Protein AF-A0A257RIU0-F1 (afdb_monomer)

pLDDT: mean 92.34, std 14.77, range [37.56, 98.88]

Radius of gyration: 15.44 Å; Cα contacts (8 Å, |Δi|>4): 214; chains: 1; bounding box: 57×31×30 Å

Sequence (132 aa):
MSDESTTSIRWEKDVAPHDFEAALAYLSLRFDEDRAEKLVKRLQVAEITHRRANDVLRACNREPLGLDDPGVRRDLVTIARGKKLSPVLVVYDEDGGPDIADGYHRVSLAYRLDPFATIPLRIAASDVKREK

Secondary structure (DSSP, 8-state):
-------PPPB-SS--HHHHHHHHHHHHHHS-HHHHHHHHHHHHHSPPEEEEHHHHHHHTT-PPPPTTSHHHHHHHHHHHTTPPBPPEEEEEETTTEEEEEE-HHHHHHHHHH-TT-EEEEEEEE-------

Solvent-accessible surface area (backbone atoms only — not comparable to full-atom values): 7398 Å² total; per-residue (Å²): 143,75,85,76,77,71,85,73,81,48,65,44,98,55,66,51,74,68,51,53,55,49,20,34,64,48,34,45,75,78,41,57,63,71,60,19,51,53,41,42,59,40,36,77,71,36,66,81,43,73,47,36,26,48,58,54,29,59,66,36,76,48,82,70,61,54,76,81,36,70,63,23,36,50,51,51,55,39,45,75,70,74,40,63,44,60,40,30,37,35,39,36,32,90,90,75,42,44,36,66,43,29,46,60,43,57,42,13,44,41,28,73,77,35,53,74,35,71,40,53,28,25,62,26,64,52,85,75,83,77,80,130

Mean predicted aligned error: 4.65 Å

Nearest PDB structures (foldseek):
  7nfu-assembly2_B  TM=5.686E-01  e=6.025E-03  Geobacillus thermoleovorans CCB_US3_UF5
  7ng0-assembly1_A-2  TM=6.033E-01  e=2.990E-02  Geobacillus thermoleovorans CCB_US3_UF5
  7nfu-assembly1_A  TM=5.141E-01  e=1.478E-02  Geobacillus thermoleovorans CCB_US3_UF5
  5uje-assembly1_A  TM=7.190E-01  e=1.391E-01  Staphylococcus aureus subsp. aureus str. Newman

Foldseek 3Di:
DDPPPLLAAAADPAADPVQLVQLLVQVVVVDPNVQSVVQSVQLVPFDKDKDFLLVLCVQAVHDADDCPPPLLVVSVVCSVVVHHHYAWEWEAEPVNGIHGSGCSSVSSNQCVSPVRRMTIYGYYYGDDPPDD

Structure (mmCIF, N/CA/C/O backbone):
data_AF-A0A257RIU0-F1
#
_entry.id   AF-A0A257RIU0-F1
#
loop_
_atom_site.group_PDB
_atom_site.id
_atom_site.type_symbol
_atom_site.label_atom_id
_atom_site.label_alt_id
_atom_site.label_comp_id
_atom_site.label_asym_id
_atom_site.label_entity_id
_atom_site.label_seq_id
_atom_site.pdbx_PDB_ins_code
_atom_site.Cartn_x
_atom_site.Cartn_y
_atom_site.Cartn_z
_atom_site.occupancy
_atom_site.B_iso_or_equiv
_atom_site.auth_seq_id
_atom_site.auth_comp_id
_atom_site.auth_asym_id
_atom_site.auth_atom_id
_atom_site.pdbx_PDB_model_num
ATOM 1 N N . MET A 1 1 ? -33.867 8.302 15.297 1.00 45.72 1 MET A N 1
ATOM 2 C CA . MET A 1 1 ? -33.104 7.145 15.802 1.00 45.72 1 MET A CA 1
ATOM 3 C C . MET A 1 1 ? -32.947 6.151 14.673 1.00 45.72 1 MET A C 1
ATOM 5 O O . MET A 1 1 ? -33.879 5.422 14.373 1.00 45.72 1 MET A O 1
ATOM 9 N N . SER A 1 2 ? -31.777 6.176 14.058 1.00 39.62 2 SER A N 1
ATOM 10 C CA . SER A 1 2 ? -31.194 5.091 13.274 1.00 39.62 2 SER A CA 1
ATOM 11 C C . SER A 1 2 ? -29.725 5.479 13.202 1.00 39.62 2 SER A C 1
ATOM 13 O O . SER A 1 2 ? -29.348 6.329 12.403 1.00 39.62 2 SER A O 1
ATOM 15 N N . ASP A 1 3 ? -28.960 5.003 14.184 1.00 42.25 3 ASP A N 1
ATOM 16 C CA . ASP A 1 3 ? -27.505 5.096 14.168 1.00 42.25 3 ASP A CA 1
ATOM 17 C C . ASP A 1 3 ? -27.066 4.209 13.004 1.00 42.25 3 ASP A C 1
ATOM 19 O O . ASP A 1 3 ? -27.094 2.980 13.085 1.00 42.25 3 ASP A O 1
ATOM 23 N N . GLU A 1 4 ? -26.865 4.842 11.853 1.00 41.88 4 GLU A N 1
ATOM 24 C CA . GLU A 1 4 ? -26.345 4.216 10.653 1.00 41.88 4 GLU A CA 1
ATOM 25 C C . GLU A 1 4 ? -24.924 3.793 11.003 1.00 41.88 4 GLU A C 1
ATOM 27 O O . GLU A 1 4 ? -23.988 4.591 10.962 1.00 41.88 4 GLU A O 1
ATOM 32 N N . SER A 1 5 ? -24.790 2.552 11.474 1.00 43.75 5 SER A N 1
ATOM 33 C CA . SER A 1 5 ? -23.521 1.957 11.863 1.00 43.75 5 SER A CA 1
ATOM 34 C C . SER A 1 5 ? -22.656 1.818 10.616 1.00 43.75 5 SER A C 1
ATOM 36 O O . SER A 1 5 ? -22.582 0.758 9.989 1.00 43.75 5 SER A O 1
ATOM 38 N N . THR A 1 6 ? -22.029 2.923 10.230 1.00 50.94 6 THR A N 1
ATOM 39 C CA . THR A 1 6 ? -20.953 2.979 9.256 1.00 50.94 6 THR A CA 1
ATOM 40 C C . THR A 1 6 ? -19.921 1.962 9.715 1.00 50.94 6 THR A C 1
ATOM 42 O O . THR A 1 6 ? -19.363 2.052 10.811 1.00 50.94 6 THR A O 1
ATOM 45 N N . THR A 1 7 ? -19.741 0.906 8.919 1.00 62.66 7 THR A N 1
ATOM 46 C CA . THR A 1 7 ? -18.773 -0.148 9.225 1.00 62.66 7 THR A CA 1
ATOM 47 C C . THR A 1 7 ? -17.383 0.458 9.074 1.00 62.66 7 THR A C 1
ATOM 49 O O . THR A 1 7 ? -16.792 0.455 7.999 1.00 62.66 7 THR A O 1
ATOM 52 N N . SER A 1 8 ? -16.893 1.052 10.158 1.00 82.12 8 SER A N 1
ATOM 53 C CA . SER A 1 8 ? -15.590 1.695 10.216 1.00 82.12 8 SER A CA 1
ATOM 54 C C . SER A 1 8 ? -14.507 0.619 10.248 1.00 82.12 8 SER A C 1
ATOM 56 O O . SER A 1 8 ? -14.463 -0.219 11.156 1.00 82.12 8 SER A O 1
ATOM 58 N N . ILE A 1 9 ? -13.645 0.618 9.230 1.00 94.94 9 ILE A N 1
ATOM 59 C CA . ILE A 1 9 ? -12.501 -0.292 9.152 1.00 94.94 9 ILE A CA 1
ATOM 60 C C . ILE A 1 9 ? -11.561 0.012 10.317 1.00 94.94 9 ILE A C 1
ATOM 62 O O . ILE A 1 9 ? -11.090 1.137 10.484 1.00 94.94 9 ILE A O 1
ATOM 66 N N . ARG A 1 10 ? -11.241 -1.015 11.105 1.00 96.88 10 ARG A N 1
ATOM 67 C CA . ARG A 1 10 ? -10.179 -0.925 12.106 1.00 96.88 10 ARG A CA 1
ATOM 68 C C . ARG A 1 10 ? -8.855 -1.297 11.458 1.00 96.88 10 ARG A C 1
ATOM 70 O O . ARG A 1 10 ? -8.759 -2.328 10.798 1.00 96.88 10 ARG A O 1
ATOM 77 N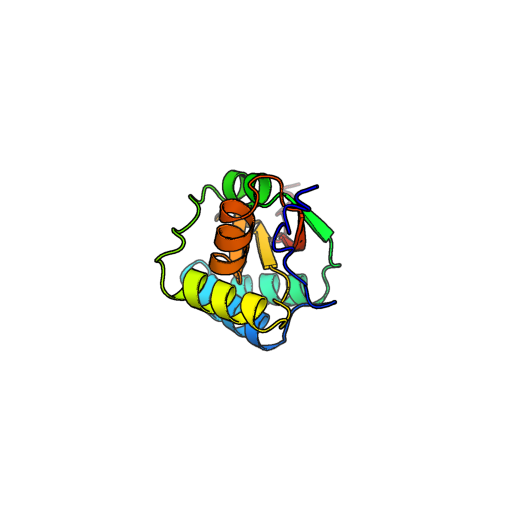 N . TRP A 1 11 ? -7.835 -0.488 11.698 1.00 98.12 11 TRP A N 1
ATOM 78 C CA . TRP A 1 11 ? -6.504 -0.701 11.146 1.00 98.12 11 TRP A CA 1
ATOM 79 C C . TRP A 1 11 ? -5.520 -1.153 12.222 1.00 98.12 11 TRP A C 1
ATOM 81 O O . TRP A 1 11 ? -5.659 -0.805 13.401 1.00 98.12 11 TRP A O 1
ATOM 91 N N . GLU A 1 12 ? -4.538 -1.955 11.825 1.00 98.38 12 GLU A N 1
ATOM 92 C CA . GLU A 1 12 ? -3.375 -2.213 12.664 1.00 98.38 12 GLU A CA 1
ATOM 93 C C . GLU A 1 12 ? -2.536 -0.947 12.828 1.00 98.38 12 GLU A C 1
ATOM 95 O O . GLU A 1 12 ? -2.591 -0.025 12.015 1.00 98.38 12 GLU A O 1
ATOM 100 N N . LYS A 1 13 ? -1.768 -0.898 13.921 1.00 97.62 13 LYS A N 1
ATOM 101 C CA . LYS A 1 13 ? -0.883 0.241 14.204 1.00 97.62 13 LYS A CA 1
ATOM 102 C C . LYS A 1 13 ? 0.246 0.359 13.185 1.00 97.62 13 LYS A C 1
ATOM 104 O O . LYS A 1 13 ? 0.766 1.452 12.999 1.00 97.62 13 LYS A O 1
ATOM 109 N N . ASP A 1 14 ? 0.628 -0.762 12.583 1.00 98.12 14 ASP A N 1
ATOM 110 C CA . ASP A 1 14 ? 1.711 -0.832 11.622 1.00 98.12 14 ASP A CA 1
ATOM 111 C C . ASP A 1 14 ? 1.485 -1.952 10.600 1.00 98.12 14 ASP A C 1
ATOM 113 O O . ASP A 1 14 ? 0.613 -2.805 10.788 1.00 98.12 14 ASP A O 1
ATOM 117 N N . VAL A 1 15 ? 2.266 -1.919 9.522 1.00 98.38 15 VAL A N 1
ATOM 118 C CA . VAL A 1 15 ? 2.226 -2.877 8.414 1.00 98.38 15 VAL A CA 1
ATOM 119 C C . VAL A 1 15 ? 2.717 -4.250 8.873 1.00 98.38 15 VAL A C 1
ATOM 121 O O . VAL A 1 15 ? 3.750 -4.373 9.532 1.00 98.38 15 VAL A O 1
ATOM 124 N N . ALA A 1 16 ? 1.981 -5.300 8.514 1.00 97.75 16 ALA A N 1
ATOM 125 C CA . ALA A 1 16 ? 2.372 -6.670 8.813 1.00 97.75 16 ALA A CA 1
ATOM 126 C C . ALA A 1 16 ? 3.630 -7.082 8.015 1.00 97.75 16 ALA A C 1
ATOM 128 O O . ALA A 1 16 ? 3.725 -6.753 6.835 1.00 97.75 16 ALA A O 1
ATOM 129 N N . PRO A 1 17 ? 4.574 -7.856 8.592 1.00 97.50 17 PRO A N 1
ATOM 130 C CA . PRO A 1 17 ? 5.809 -8.243 7.900 1.00 97.50 17 PRO A CA 1
ATOM 131 C C . PRO A 1 17 ? 5.602 -8.878 6.515 1.00 97.50 17 PRO A C 1
ATOM 133 O O . PRO A 1 17 ? 6.305 -8.529 5.571 1.00 97.50 17 PRO A O 1
ATOM 136 N N . HIS A 1 18 ? 4.589 -9.739 6.374 1.00 97.81 18 HIS A N 1
ATOM 137 C CA . HIS A 1 18 ? 4.274 -10.412 5.110 1.00 97.81 18 HIS A CA 1
ATOM 138 C C . HIS A 1 18 ? 3.765 -9.464 4.011 1.00 97.81 18 HIS A C 1
ATOM 140 O O . HIS A 1 18 ? 3.887 -9.785 2.832 1.00 97.81 18 HIS A O 1
ATOM 146 N N . ASP A 1 19 ? 3.238 -8.287 4.360 1.00 98.62 19 ASP A N 1
ATOM 147 C CA . ASP A 1 19 ? 2.819 -7.293 3.362 1.00 98.62 19 ASP A CA 1
ATOM 148 C C . ASP A 1 19 ? 4.039 -6.656 2.675 1.00 98.62 19 ASP A C 1
ATOM 150 O O . ASP A 1 19 ? 3.975 -6.305 1.499 1.00 98.62 19 ASP A O 1
ATOM 154 N N . PHE A 1 20 ? 5.185 -6.554 3.364 1.00 98.69 20 PHE A N 1
ATOM 155 C CA . PHE A 1 20 ? 6.438 -6.120 2.735 1.00 98.69 20 PHE A CA 1
ATOM 156 C C . PHE A 1 20 ? 6.997 -7.181 1.779 1.00 98.69 20 PHE A C 1
ATOM 158 O O . PHE A 1 20 ? 7.555 -6.828 0.742 1.00 98.69 20 PHE A O 1
ATOM 165 N N . GLU A 1 21 ? 6.827 -8.467 2.098 1.00 98.44 21 GLU A N 1
ATOM 166 C CA . GLU A 1 21 ? 7.189 -9.574 1.201 1.00 98.44 21 GLU A CA 1
ATOM 167 C C . GLU A 1 21 ? 6.310 -9.563 -0.059 1.00 98.44 21 GLU A C 1
ATOM 169 O O . GLU A 1 21 ? 6.822 -9.683 -1.173 1.00 98.44 21 GLU A O 1
ATOM 174 N N . ALA A 1 22 ? 5.000 -9.337 0.100 1.00 98.50 22 ALA A N 1
ATOM 175 C CA . ALA A 1 22 ? 4.070 -9.176 -1.017 1.00 98.50 22 ALA A CA 1
ATOM 176 C C . ALA A 1 22 ? 4.418 -7.955 -1.885 1.00 98.50 22 ALA A C 1
ATOM 178 O O . ALA A 1 22 ? 4.454 -8.063 -3.112 1.00 98.50 22 ALA A O 1
ATOM 179 N N . ALA A 1 23 ? 4.749 -6.821 -1.257 1.00 98.62 23 ALA A N 1
ATOM 180 C CA . ALA A 1 23 ? 5.204 -5.628 -1.962 1.00 98.62 23 ALA A CA 1
ATOM 181 C C . ALA A 1 23 ? 6.497 -5.880 -2.749 1.00 98.62 23 ALA A C 1
ATOM 183 O O . ALA A 1 23 ? 6.595 -5.455 -3.898 1.00 98.62 23 ALA A O 1
ATOM 184 N N . LEU A 1 24 ? 7.471 -6.600 -2.180 1.00 98.62 24 LEU A N 1
ATOM 185 C CA . LEU A 1 24 ? 8.703 -6.960 -2.887 1.00 98.62 24 LEU A CA 1
ATOM 186 C C . LEU A 1 24 ? 8.413 -7.824 -4.116 1.00 98.62 24 LEU A C 1
ATOM 188 O O . LEU A 1 24 ? 8.903 -7.524 -5.202 1.00 98.62 24 LEU A O 1
ATOM 192 N N . ALA A 1 25 ? 7.588 -8.860 -3.948 1.00 98.56 25 ALA A N 1
ATOM 193 C CA . ALA A 1 25 ? 7.206 -9.761 -5.030 1.00 98.56 25 ALA A CA 1
ATOM 194 C C . ALA 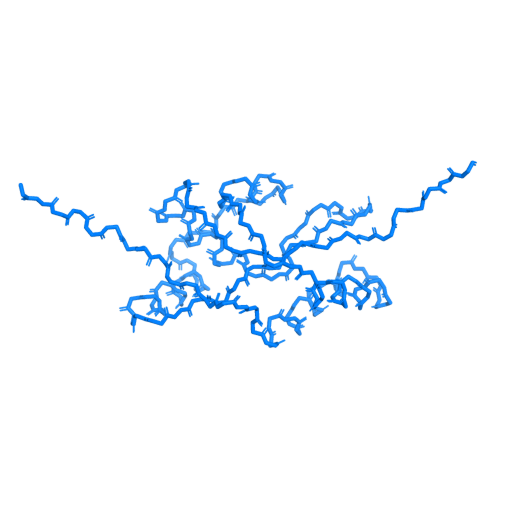A 1 25 ? 6.461 -9.037 -6.160 1.00 98.56 25 ALA A C 1
ATOM 196 O O . ALA A 1 25 ? 6.629 -9.379 -7.325 1.00 98.56 25 ALA A O 1
ATOM 197 N N . TYR A 1 26 ? 5.646 -8.032 -5.835 1.00 98.38 26 TYR A N 1
ATOM 198 C CA . TYR A 1 26 ? 4.989 -7.198 -6.836 1.00 98.38 26 TYR A CA 1
ATOM 199 C C . TYR A 1 26 ? 5.973 -6.257 -7.544 1.00 98.38 26 TYR A C 1
ATOM 201 O O . TYR A 1 26 ? 5.984 -6.169 -8.772 1.00 98.38 26 TYR A O 1
ATOM 209 N N . LEU A 1 27 ? 6.809 -5.549 -6.782 1.00 97.94 27 LEU A N 1
ATOM 210 C CA . LEU A 1 27 ? 7.735 -4.556 -7.326 1.00 97.94 27 LEU A CA 1
ATOM 211 C C . LEU A 1 27 ? 8.819 -5.189 -8.203 1.00 97.94 27 LEU A C 1
ATOM 213 O O . LEU A 1 27 ? 9.221 -4.564 -9.181 1.00 97.94 27 LEU A O 1
ATOM 217 N N . SER A 1 28 ? 9.232 -6.429 -7.931 1.00 97.44 28 SER A N 1
ATOM 218 C CA . SER A 1 28 ? 10.175 -7.169 -8.783 1.00 97.44 28 SER A CA 1
ATOM 219 C C . SER A 1 28 ? 9.596 -7.570 -10.149 1.00 97.44 28 SER A C 1
ATOM 221 O O . SER A 1 28 ? 10.349 -7.907 -11.057 1.00 97.44 28 SER A O 1
ATOM 223 N N . LEU A 1 29 ? 8.271 -7.492 -10.342 1.00 97.19 29 LEU A N 1
ATOM 224 C CA . LEU A 1 29 ? 7.646 -7.610 -11.668 1.00 97.19 29 LEU A CA 1
ATOM 225 C C . LEU A 1 29 ? 7.722 -6.304 -12.464 1.00 97.19 29 LEU A C 1
ATOM 227 O O . LEU A 1 29 ? 7.570 -6.310 -13.685 1.00 97.19 29 LEU A O 1
ATOM 231 N N . ARG A 1 30 ? 7.887 -5.174 -11.771 1.00 95.44 30 ARG A N 1
ATOM 232 C CA . ARG A 1 30 ? 7.890 -3.831 -12.362 1.00 95.44 30 ARG A CA 1
ATOM 233 C C . ARG A 1 30 ? 9.290 -3.281 -12.586 1.00 95.44 30 ARG A C 1
ATOM 235 O O . ARG A 1 30 ? 9.482 -2.471 -13.489 1.00 95.44 30 ARG A O 1
ATOM 242 N N . PHE A 1 31 ? 10.231 -3.692 -11.753 1.00 95.44 31 PHE A N 1
ATOM 243 C CA . PHE A 1 31 ? 11.562 -3.119 -11.648 1.00 95.44 31 PHE A CA 1
ATOM 244 C C . PHE A 1 31 ? 12.611 -4.223 -11.530 1.00 95.44 31 PHE A C 1
ATOM 246 O O . PHE A 1 31 ? 12.285 -5.371 -11.233 1.00 95.44 31 PHE A O 1
ATOM 253 N N . ASP A 1 32 ? 13.879 -3.870 -11.733 1.00 95.00 32 ASP A N 1
ATOM 254 C CA . ASP A 1 32 ? 14.979 -4.757 -11.369 1.00 95.00 32 ASP A CA 1
ATOM 255 C C . ASP A 1 32 ? 15.016 -5.014 -9.850 1.00 95.00 32 ASP A C 1
ATOM 257 O O . ASP A 1 32 ? 14.471 -4.253 -9.043 1.00 95.00 32 ASP A O 1
ATOM 261 N N . GLU A 1 33 ? 15.656 -6.116 -9.466 1.00 94.94 33 GLU A N 1
ATOM 262 C CA . GLU A 1 33 ? 15.660 -6.626 -8.092 1.00 94.94 33 GLU A CA 1
ATOM 263 C C . GLU A 1 33 ? 16.244 -5.622 -7.083 1.00 94.94 33 GLU A C 1
ATOM 265 O O . GLU A 1 33 ? 15.637 -5.376 -6.040 1.00 94.94 33 GLU A O 1
ATOM 270 N N . ASP A 1 34 ? 17.361 -4.968 -7.418 1.00 95.19 34 ASP A N 1
ATOM 271 C CA . ASP A 1 34 ? 18.007 -3.977 -6.546 1.00 95.19 34 ASP A CA 1
ATOM 272 C C . ASP A 1 34 ? 17.086 -2.774 -6.293 1.00 95.19 34 ASP A C 1
ATOM 274 O O . ASP A 1 34 ? 16.936 -2.306 -5.158 1.00 95.19 34 ASP A O 1
ATOM 278 N N . ARG A 1 35 ? 16.402 -2.297 -7.336 1.00 94.94 35 ARG A N 1
ATOM 279 C CA . ARG A 1 35 ? 15.422 -1.215 -7.219 1.00 94.94 35 ARG A CA 1
ATOM 280 C C . ARG A 1 35 ? 14.212 -1.612 -6.373 1.00 94.94 35 ARG A C 1
ATOM 282 O O . ARG A 1 35 ? 13.816 -0.844 -5.491 1.00 94.94 35 ARG A O 1
ATOM 289 N N . ALA A 1 36 ? 13.651 -2.800 -6.596 1.00 97.06 36 ALA A N 1
ATOM 290 C CA . ALA A 1 36 ? 12.524 -3.312 -5.819 1.00 97.06 36 ALA A CA 1
ATOM 291 C C . ALA A 1 36 ? 12.884 -3.441 -4.327 1.00 97.06 36 ALA A C 1
ATOM 293 O O . ALA A 1 36 ? 12.159 -2.941 -3.461 1.00 97.06 36 ALA A O 1
ATOM 294 N N . GLU A 1 37 ? 14.048 -4.015 -4.016 1.00 97.38 37 GLU A N 1
ATOM 295 C CA . GLU A 1 37 ? 14.543 -4.127 -2.645 1.00 97.38 37 GLU A CA 1
ATOM 296 C C . GLU A 1 37 ? 14.736 -2.766 -1.971 1.00 97.38 37 GLU A C 1
ATOM 298 O O . GLU A 1 37 ? 14.369 -2.588 -0.805 1.00 97.38 37 GLU A O 1
ATOM 303 N N . LYS A 1 38 ? 15.319 -1.790 -2.677 1.00 97.44 38 LYS A N 1
ATOM 304 C CA . LYS A 1 38 ? 15.530 -0.436 -2.144 1.00 97.44 38 LYS A CA 1
ATOM 305 C C . LYS A 1 38 ? 14.213 0.248 -1.796 1.00 97.44 38 LYS A C 1
ATOM 307 O O . LYS A 1 38 ? 14.122 0.869 -0.734 1.00 97.44 38 LYS A O 1
ATOM 312 N N . LEU A 1 39 ? 13.196 0.125 -2.648 1.00 97.75 39 LEU A N 1
ATOM 313 C CA . LEU A 1 39 ? 11.863 0.667 -2.378 1.00 97.75 39 LEU A CA 1
ATOM 314 C C . LEU A 1 39 ? 11.234 0.018 -1.137 1.00 97.75 39 LEU A C 1
ATOM 316 O O . LEU A 1 39 ? 10.728 0.729 -0.267 1.00 97.75 39 LEU A O 1
ATOM 320 N N . VAL A 1 40 ? 11.330 -1.307 -0.993 1.00 98.25 40 VAL A N 1
ATOM 321 C CA . VAL A 1 40 ? 10.785 -2.014 0.180 1.00 98.25 40 VAL A CA 1
ATOM 322 C C . VAL A 1 40 ? 11.531 -1.655 1.464 1.00 98.25 40 VAL A C 1
ATOM 324 O O . VAL A 1 40 ? 10.892 -1.372 2.476 1.00 98.25 40 VAL A O 1
ATOM 327 N N . LYS A 1 41 ? 12.866 -1.564 1.438 1.00 98.25 41 LYS A N 1
ATOM 328 C CA . LYS A 1 41 ? 13.662 -1.118 2.600 1.00 98.25 41 LYS A CA 1
ATOM 329 C C . LYS A 1 41 ? 13.261 0.291 3.052 1.00 98.25 41 LYS A C 1
ATOM 331 O O . LYS A 1 41 ? 13.197 0.562 4.249 1.00 98.25 41 LYS A O 1
ATOM 336 N N . ARG A 1 42 ? 12.922 1.183 2.115 1.00 98.25 42 ARG A N 1
ATOM 337 C CA . ARG A 1 42 ? 12.388 2.520 2.432 1.00 98.25 42 ARG A CA 1
ATOM 338 C C . ARG A 1 42 ? 10.996 2.451 3.043 1.00 98.25 42 ARG A C 1
ATOM 340 O O . ARG A 1 42 ? 10.747 3.117 4.042 1.00 98.25 42 ARG A O 1
ATOM 347 N N . LEU A 1 43 ? 10.111 1.619 2.496 1.00 98.44 43 LEU A N 1
ATOM 348 C CA . LEU A 1 43 ? 8.790 1.378 3.080 1.00 98.44 43 LEU A CA 1
ATOM 349 C C . LEU A 1 43 ? 8.889 0.854 4.521 1.00 98.44 43 LEU A C 1
ATOM 351 O O . LEU A 1 43 ? 8.104 1.267 5.369 1.00 98.44 43 LEU A O 1
ATOM 355 N N . GLN A 1 44 ? 9.860 -0.009 4.828 1.00 98.38 44 GLN A N 1
ATOM 356 C CA . GLN A 1 44 ? 10.058 -0.584 6.167 1.00 98.38 44 GLN A CA 1
ATOM 357 C C . GLN A 1 44 ? 10.448 0.438 7.243 1.00 98.38 44 GLN A C 1
ATOM 359 O O . GLN A 1 44 ? 10.179 0.204 8.422 1.00 98.38 44 GLN A O 1
ATOM 364 N N . VAL A 1 45 ? 11.022 1.581 6.866 1.00 97.88 45 VAL A N 1
ATOM 365 C CA . VAL A 1 45 ? 11.388 2.656 7.809 1.00 97.88 45 VAL A CA 1
ATOM 366 C C . VAL A 1 45 ? 10.505 3.898 7.690 1.00 97.88 45 VAL A C 1
ATOM 368 O O . VAL A 1 45 ? 10.588 4.785 8.533 1.00 97.88 45 VAL A O 1
ATOM 371 N N . ALA A 1 46 ? 9.659 3.974 6.660 1.00 98.19 46 ALA A N 1
ATOM 372 C CA . ALA A 1 46 ? 8.726 5.076 6.474 1.00 98.19 46 ALA A CA 1
ATOM 373 C C . ALA A 1 46 ? 7.680 5.122 7.597 1.00 98.19 46 ALA A C 1
ATOM 375 O O . ALA A 1 46 ? 7.137 4.096 8.008 1.00 98.19 46 ALA A O 1
ATOM 376 N N . GLU A 1 47 ? 7.363 6.326 8.064 1.00 98.06 47 GLU A N 1
ATOM 377 C CA . GLU A 1 47 ? 6.319 6.527 9.066 1.00 98.06 47 GLU A CA 1
ATOM 378 C C . GLU A 1 47 ? 4.924 6.257 8.488 1.00 98.06 47 GLU A C 1
ATOM 380 O O . GLU A 1 47 ? 4.652 6.479 7.303 1.00 98.06 47 GLU A O 1
ATOM 385 N N . ILE A 1 48 ? 4.008 5.821 9.355 1.00 98.50 48 ILE A N 1
ATOM 386 C CA . ILE A 1 48 ? 2.592 5.726 9.007 1.00 98.50 48 ILE A CA 1
ATOM 387 C C . ILE A 1 48 ? 2.030 7.135 8.825 1.00 98.50 48 ILE A C 1
ATOM 389 O O . ILE A 1 48 ? 2.011 7.952 9.746 1.00 98.50 48 ILE A O 1
ATOM 393 N N . THR A 1 49 ? 1.496 7.397 7.639 1.00 98.19 49 THR A N 1
ATOM 394 C CA . THR A 1 49 ? 0.704 8.586 7.339 1.00 98.19 49 THR A CA 1
ATOM 395 C C . THR A 1 49 ? -0.719 8.190 6.967 1.00 98.19 49 THR A C 1
ATOM 397 O O . THR A 1 49 ? -1.039 7.012 6.843 1.00 98.19 49 THR A O 1
ATOM 400 N N . HIS A 1 50 ? -1.594 9.177 6.805 1.00 98.31 50 HIS A N 1
ATOM 401 C CA . HIS A 1 50 ? -3.007 8.956 6.520 1.00 98.31 50 HIS A CA 1
ATOM 402 C C . HIS A 1 50 ? -3.439 9.759 5.293 1.00 98.31 50 HIS A C 1
ATOM 404 O O . HIS A 1 50 ? -3.155 10.957 5.200 1.00 98.31 50 HIS A O 1
ATOM 410 N N . ARG A 1 51 ? -4.100 9.113 4.332 1.00 97.94 51 ARG A N 1
ATOM 411 C CA . ARG A 1 51 ? -4.642 9.746 3.114 1.00 97.94 51 ARG A CA 1
ATOM 412 C C . ARG A 1 51 ? -6.036 9.201 2.826 1.00 97.94 51 ARG A C 1
ATOM 414 O O . ARG A 1 51 ? -6.403 8.149 3.341 1.00 97.94 51 ARG A O 1
ATOM 421 N N . ARG A 1 52 ? -6.824 9.911 2.018 1.00 98.06 52 ARG A N 1
ATOM 422 C CA . ARG A 1 52 ? -8.137 9.417 1.587 1.00 98.06 52 ARG A CA 1
ATOM 423 C C . ARG A 1 52 ? -7.972 8.305 0.557 1.00 98.06 52 ARG A C 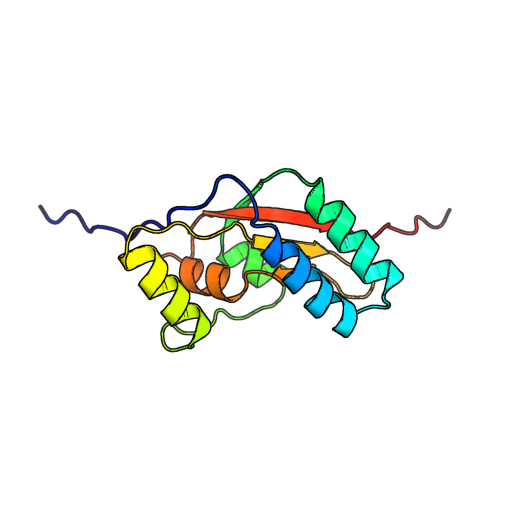1
ATOM 425 O O . ARG A 1 52 ? -7.092 8.392 -0.299 1.00 98.06 52 ARG A O 1
ATOM 432 N N . ALA A 1 53 ? -8.833 7.294 0.612 1.00 97.81 53 ALA A N 1
ATOM 433 C CA . ALA A 1 53 ? -8.802 6.173 -0.324 1.00 97.81 53 ALA A CA 1
ATOM 434 C C . ALA A 1 53 ? -8.957 6.635 -1.785 1.00 97.81 53 ALA A C 1
ATOM 436 O O . ALA A 1 53 ? -8.199 6.191 -2.647 1.00 97.81 53 ALA A O 1
ATOM 437 N N . ASN A 1 54 ? -9.870 7.577 -2.061 1.00 97.81 54 ASN A N 1
ATOM 438 C CA . ASN A 1 54 ? -10.049 8.134 -3.406 1.00 97.81 54 ASN A CA 1
ATOM 439 C C . ASN A 1 54 ? -8.794 8.845 -3.942 1.00 97.81 54 ASN A C 1
ATOM 441 O O . ASN A 1 54 ? -8.482 8.724 -5.123 1.00 97.81 54 ASN A O 1
ATOM 445 N N . ASP A 1 55 ? -8.058 9.555 -3.088 1.00 98.25 55 ASP A N 1
ATOM 446 C CA . ASP A 1 55 ? -6.836 10.257 -3.469 1.00 98.25 55 ASP A CA 1
ATOM 447 C C . ASP A 1 55 ? -5.690 9.282 -3.737 1.00 98.25 55 ASP A C 1
ATOM 449 O O . ASP A 1 55 ? -4.935 9.493 -4.682 1.00 98.25 55 ASP A O 1
ATOM 453 N N . VAL A 1 56 ? -5.582 8.197 -2.960 1.00 98.31 56 VAL A N 1
ATOM 454 C CA . VAL A 1 56 ? -4.594 7.131 -3.206 1.00 98.31 56 VAL A CA 1
ATOM 455 C C . VAL A 1 56 ? -4.854 6.455 -4.554 1.00 98.31 56 VAL A C 1
ATOM 457 O O . VAL A 1 56 ? -3.933 6.335 -5.361 1.00 98.31 56 VAL A O 1
ATOM 460 N N . LEU A 1 57 ? -6.107 6.076 -4.829 1.00 98.50 57 LEU A N 1
ATOM 461 C CA . LEU A 1 57 ? -6.516 5.479 -6.106 1.00 98.50 57 LEU A CA 1
ATOM 462 C C . LEU A 1 57 ? -6.243 6.416 -7.286 1.00 98.50 57 LEU A C 1
ATOM 464 O O . LEU A 1 57 ? -5.620 6.012 -8.266 1.00 98.50 57 LEU A O 1
ATOM 468 N N . ARG A 1 58 ? -6.640 7.688 -7.161 1.00 97.94 58 ARG A N 1
ATOM 469 C CA . ARG A 1 58 ? -6.423 8.713 -8.187 1.00 97.94 58 ARG A CA 1
ATOM 470 C C . ARG A 1 58 ? -4.941 8.977 -8.434 1.00 97.94 58 ARG A C 1
ATOM 472 O O . ARG A 1 58 ? -4.545 9.102 -9.587 1.00 97.94 58 ARG A O 1
ATOM 479 N N . ALA A 1 59 ? -4.128 9.052 -7.380 1.00 97.81 59 ALA A N 1
ATOM 480 C CA . ALA A 1 59 ? -2.686 9.238 -7.512 1.00 97.81 59 ALA A CA 1
ATOM 481 C C . ALA A 1 59 ? -2.041 8.066 -8.257 1.00 97.81 59 ALA A C 1
ATOM 483 O O . ALA A 1 59 ? -1.234 8.302 -9.144 1.00 97.81 59 ALA A O 1
ATOM 484 N N . CYS A 1 60 ? -2.437 6.829 -7.948 1.00 97.38 60 CYS A N 1
ATOM 485 C CA . CYS A 1 60 ? -1.896 5.616 -8.571 1.00 97.38 60 CYS A CA 1
ATOM 486 C C . CYS A 1 60 ? -2.577 5.246 -9.903 1.00 97.38 60 CYS A C 1
ATOM 488 O O . CYS A 1 60 ? -2.281 4.195 -10.466 1.00 97.38 60 CYS A O 1
ATOM 490 N N . ASN A 1 61 ? -3.513 6.069 -10.394 1.00 97.00 61 ASN A N 1
ATOM 491 C CA . ASN A 1 61 ? -4.318 5.804 -11.590 1.00 97.00 61 ASN A CA 1
ATOM 492 C C . ASN A 1 61 ? -4.979 4.404 -11.581 1.00 97.00 61 ASN A C 1
ATOM 494 O O . ASN A 1 61 ? -4.912 3.655 -12.559 1.00 97.00 61 ASN A O 1
ATOM 498 N N . ARG A 1 62 ? -5.578 4.024 -10.443 1.00 97.62 62 ARG A N 1
ATOM 499 C CA . ARG A 1 62 ? -6.275 2.742 -10.247 1.00 97.62 62 ARG A CA 1
ATOM 500 C C . ARG A 1 62 ? -7.767 2.968 -10.018 1.00 97.62 62 ARG A C 1
ATOM 502 O O . ARG A 1 62 ? -8.148 3.782 -9.184 1.00 97.62 62 ARG A O 1
ATOM 509 N N . GLU A 1 63 ? -8.599 2.185 -10.693 1.00 98.00 63 GLU A N 1
ATOM 510 C CA . GLU A 1 63 ? -10.026 2.080 -10.375 1.00 98.00 63 GLU A CA 1
ATOM 511 C C . GLU A 1 63 ? -10.233 1.158 -9.163 1.00 98.00 63 GLU A C 1
ATOM 513 O O . GLU A 1 63 ? -9.518 0.171 -9.029 1.00 98.00 63 GLU A O 1
ATOM 518 N N . PRO A 1 64 ? -11.191 1.417 -8.262 1.00 98.25 64 PRO A N 1
ATOM 519 C CA . PRO A 1 64 ? -11.450 0.531 -7.133 1.00 98.25 64 PRO A CA 1
ATOM 520 C C . PRO A 1 64 ? -12.094 -0.784 -7.589 1.00 98.25 64 PRO A C 1
ATOM 522 O O . PRO A 1 64 ? -13.090 -0.790 -8.321 1.00 98.25 64 PRO A O 1
ATOM 525 N N . LEU A 1 65 ? -11.622 -1.907 -7.050 1.00 98.56 65 LEU A N 1
ATOM 526 C CA . LEU A 1 65 ? -12.265 -3.213 -7.224 1.00 98.56 65 LEU A CA 1
ATOM 527 C C . LEU A 1 65 ? -13.678 -3.241 -6.615 1.00 98.56 65 LEU A C 1
ATOM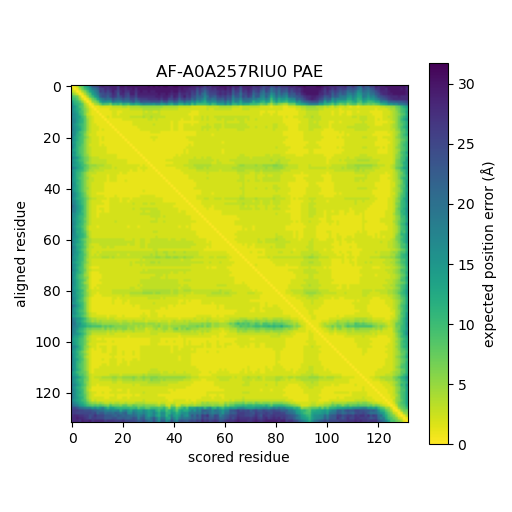 529 O O . LEU A 1 65 ? -13.997 -2.468 -5.705 1.00 98.56 65 LEU A O 1
ATOM 533 N N . GLY A 1 66 ? -14.544 -4.107 -7.149 1.00 97.81 66 GLY A N 1
ATOM 534 C CA . GLY A 1 66 ? -15.909 -4.324 -6.658 1.00 97.81 66 GLY A CA 1
ATOM 535 C C . GLY A 1 66 ? -15.951 -5.078 -5.325 1.00 97.81 66 GLY A C 1
ATOM 536 O O . GLY A 1 66 ? -14.980 -5.714 -4.931 1.00 97.81 66 GLY A O 1
ATOM 537 N N . LEU A 1 67 ? -17.085 -5.026 -4.617 1.00 96.94 67 LEU A N 1
ATOM 538 C CA . LEU A 1 67 ? -17.280 -5.788 -3.368 1.00 96.94 67 LEU A CA 1
ATOM 539 C C . LEU A 1 67 ? -17.395 -7.308 -3.597 1.00 96.94 67 LEU A C 1
ATOM 541 O O . LEU A 1 67 ? -17.302 -8.091 -2.651 1.00 96.94 67 LEU A O 1
ATOM 545 N N . ASP A 1 68 ? -17.631 -7.716 -4.840 1.00 96.12 68 ASP A N 1
ATOM 546 C CA . ASP A 1 68 ? -17.682 -9.096 -5.313 1.00 96.12 68 ASP A CA 1
ATOM 547 C C . ASP A 1 68 ? -16.302 -9.670 -5.665 1.00 96.12 68 ASP A C 1
ATOM 549 O O . ASP A 1 68 ? -16.168 -10.893 -5.752 1.00 96.12 68 ASP A O 1
ATOM 553 N N . ASP A 1 69 ? -15.278 -8.819 -5.795 1.00 98.50 69 ASP A N 1
ATOM 554 C CA . ASP A 1 69 ? -13.897 -9.255 -5.978 1.00 98.50 69 ASP A CA 1
ATOM 555 C C . ASP A 1 69 ? -13.457 -10.164 -4.808 1.00 98.50 69 ASP A C 1
ATOM 557 O O . ASP A 1 69 ? -13.683 -9.820 -3.641 1.00 98.50 69 ASP A O 1
ATOM 561 N N . PRO A 1 70 ? -12.821 -11.325 -5.066 1.00 98.31 70 PRO A N 1
ATOM 562 C CA . PRO A 1 70 ? -12.459 -12.269 -4.010 1.00 98.31 70 PRO A CA 1
ATOM 563 C C . PRO A 1 70 ? -11.560 -11.682 -2.914 1.00 98.31 70 PRO A C 1
ATOM 565 O O . PRO A 1 70 ? -11.731 -12.020 -1.737 1.00 98.31 70 PRO A O 1
ATOM 568 N N . GLY A 1 71 ? -10.616 -10.807 -3.273 1.00 97.69 71 GLY A N 1
ATOM 569 C CA . GLY A 1 71 ? -9.713 -10.159 -2.326 1.00 97.69 71 GLY A CA 1
ATOM 570 C C . GLY A 1 71 ? -10.445 -9.127 -1.474 1.00 97.69 71 GLY A C 1
ATOM 571 O O . GLY A 1 71 ? -10.339 -9.153 -0.247 1.00 97.69 71 GLY A O 1
ATOM 572 N N . VAL A 1 72 ? -11.276 -8.291 -2.103 1.00 98.44 72 VAL A N 1
ATOM 573 C CA . VAL A 1 72 ? -12.119 -7.315 -1.391 1.00 98.44 72 VAL A CA 1
ATOM 574 C C . VAL A 1 72 ? -13.112 -8.017 -0.464 1.00 98.44 72 VAL A C 1
ATOM 576 O O . VAL A 1 72 ? -13.260 -7.637 0.698 1.00 98.44 72 VAL A O 1
ATOM 579 N N . ARG A 1 73 ? -13.759 -9.090 -0.930 1.00 98.00 73 ARG A N 1
ATOM 580 C CA . ARG A 1 73 ? -14.714 -9.875 -0.138 1.00 98.00 73 ARG A CA 1
ATOM 581 C C . ARG A 1 73 ? -14.053 -10.524 1.074 1.00 98.00 73 ARG A C 1
ATOM 583 O O . ARG A 1 73 ? -14.655 -10.574 2.148 1.00 98.00 73 ARG A O 1
ATOM 590 N N . ARG A 1 74 ? -12.820 -11.015 0.934 1.00 98.00 74 ARG A N 1
ATOM 591 C CA . ARG A 1 74 ? -12.039 -11.550 2.058 1.00 98.00 74 ARG A CA 1
ATOM 592 C C . ARG A 1 74 ? -11.773 -10.474 3.110 1.00 98.00 74 ARG A C 1
ATOM 594 O O . ARG A 1 74 ? -11.946 -10.736 4.304 1.00 98.00 74 ARG A O 1
ATOM 601 N N . ASP A 1 75 ? -11.387 -9.277 2.687 1.00 97.94 75 ASP A N 1
ATOM 602 C CA . ASP A 1 75 ? -11.120 -8.161 3.596 1.00 97.94 75 ASP A CA 1
ATOM 603 C C . ASP A 1 75 ? -12.420 -7.680 4.271 1.00 97.94 75 ASP A C 1
ATOM 605 O O . ASP A 1 75 ? -12.443 -7.460 5.484 1.00 97.94 75 ASP A O 1
ATOM 609 N N . LEU A 1 76 ? -13.542 -7.662 3.540 1.00 97.50 76 LEU A N 1
ATOM 610 C CA . LEU A 1 76 ? -14.877 -7.385 4.079 1.00 97.50 76 LEU A CA 1
ATOM 611 C C . LEU A 1 76 ? -15.280 -8.396 5.168 1.00 97.50 76 LEU A C 1
ATOM 613 O O . LEU A 1 76 ? -15.719 -8.015 6.253 1.00 97.50 76 LEU A O 1
ATOM 617 N N . VAL A 1 77 ? -15.085 -9.696 4.923 1.00 96.94 77 VAL A N 1
ATOM 618 C CA . VAL A 1 77 ? -15.326 -10.745 5.933 1.00 96.94 77 VAL A CA 1
ATOM 619 C C . VAL A 1 77 ? -14.400 -10.575 7.143 1.00 96.94 77 VAL A C 1
ATOM 621 O O . VAL A 1 77 ? -14.797 -10.858 8.275 1.00 96.94 77 VAL A O 1
ATOM 624 N N . THR A 1 78 ? -13.169 -10.113 6.926 1.00 96.38 78 THR A N 1
ATOM 625 C CA . THR A 1 78 ? -12.192 -9.873 7.994 1.00 96.38 78 THR A CA 1
ATOM 626 C C . THR A 1 78 ? -12.669 -8.764 8.931 1.00 96.38 78 THR A C 1
ATOM 628 O O . THR A 1 78 ? -12.738 -8.990 10.143 1.00 96.38 78 THR A O 1
ATOM 631 N N . ILE A 1 79 ? -13.102 -7.619 8.393 1.00 96.62 79 ILE A N 1
ATOM 632 C CA . ILE A 1 79 ? -13.621 -6.512 9.213 1.00 96.62 79 ILE A CA 1
ATOM 633 C C . ILE A 1 79 ? -14.973 -6.844 9.855 1.00 96.62 79 ILE A C 1
ATOM 635 O O . ILE A 1 79 ? -15.201 -6.476 11.005 1.00 96.62 79 ILE A O 1
ATOM 639 N N . ALA A 1 80 ? -15.835 -7.617 9.182 1.00 95.06 80 ALA A N 1
ATOM 640 C CA . ALA A 1 80 ? -17.107 -8.078 9.745 1.00 95.06 80 ALA A CA 1
ATOM 641 C C . ALA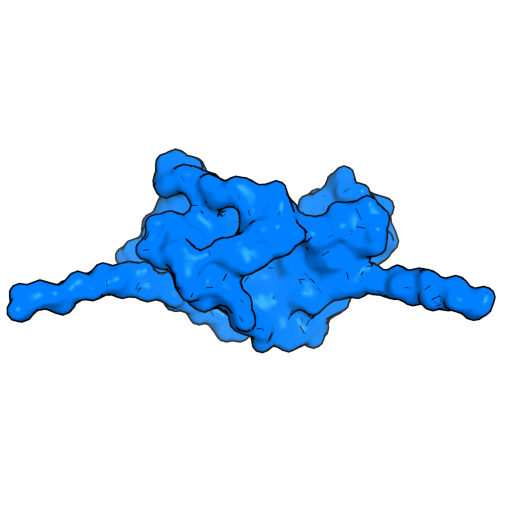 A 1 80 ? -16.908 -8.987 10.972 1.00 95.06 80 ALA A C 1
ATOM 643 O O . ALA A 1 80 ? -17.750 -9.040 11.863 1.00 95.06 80 ALA A O 1
ATOM 644 N N . ARG A 1 81 ? -15.760 -9.672 11.059 1.00 95.62 81 ARG A N 1
ATOM 645 C CA . ARG A 1 81 ? -15.338 -10.457 12.232 1.00 95.62 81 ARG A CA 1
ATOM 646 C C . ARG A 1 81 ? -14.657 -9.612 13.317 1.00 95.62 81 ARG A C 1
ATOM 648 O O . ARG A 1 81 ? -14.093 -10.171 14.254 1.00 95.62 81 ARG A O 1
ATOM 655 N N . GLY A 1 82 ? -14.653 -8.286 13.180 1.00 94.88 82 GLY A N 1
ATOM 656 C CA . GLY A 1 82 ? -14.011 -7.360 14.113 1.00 94.88 82 GLY A CA 1
ATOM 657 C C . GLY A 1 82 ? -12.481 -7.379 14.068 1.00 94.88 82 GLY A C 1
ATOM 658 O O . GLY A 1 82 ? -11.844 -6.813 14.959 1.00 94.88 82 GLY A O 1
ATOM 659 N N . LYS A 1 83 ? -11.882 -8.028 13.060 1.00 96.75 83 LYS A N 1
ATOM 660 C CA . LYS A 1 83 ? -10.429 -8.048 12.873 1.00 96.75 83 LYS A CA 1
ATOM 661 C C . LYS A 1 83 ? -9.967 -6.780 12.167 1.00 96.75 83 LYS A C 1
ATOM 663 O O . LYS A 1 83 ? -10.719 -6.153 11.423 1.00 96.75 83 LYS A O 1
ATOM 668 N N . LYS A 1 84 ? -8.716 -6.414 12.420 1.00 97.81 84 LYS A N 1
ATOM 669 C CA . LYS A 1 84 ? -8.090 -5.248 11.812 1.00 97.81 84 LYS A CA 1
ATOM 670 C C . LYS A 1 84 ? -7.457 -5.604 10.473 1.00 97.81 84 LYS A C 1
ATOM 672 O O . LYS A 1 84 ? -7.060 -6.748 10.259 1.00 97.81 84 LYS A O 1
ATOM 677 N N . LEU A 1 85 ? -7.344 -4.608 9.604 1.00 98.38 85 LEU A N 1
ATOM 678 C CA . LEU A 1 85 ? -6.568 -4.693 8.373 1.00 98.38 85 LEU A CA 1
ATOM 679 C C . LEU A 1 85 ? -5.207 -4.028 8.575 1.00 98.38 85 LEU A C 1
ATOM 681 O O . LEU A 1 85 ? -5.102 -3.007 9.255 1.00 98.38 85 LEU A O 1
ATOM 685 N N . SER A 1 86 ? -4.163 -4.595 7.981 1.00 98.50 86 SER A N 1
ATOM 686 C CA . SER A 1 86 ? -2.844 -3.957 7.976 1.00 98.50 86 SER A CA 1
ATOM 687 C C . SER A 1 86 ? -2.856 -2.693 7.079 1.00 98.50 86 SER A C 1
ATOM 689 O O . SER A 1 86 ? -3.641 -2.656 6.124 1.00 98.50 86 SER A O 1
ATOM 691 N N . PRO A 1 87 ? -2.073 -1.642 7.387 1.00 98.75 87 PRO A N 1
ATOM 692 C CA . PRO A 1 87 ? -1.904 -0.464 6.535 1.00 98.75 87 PRO A CA 1
ATOM 693 C C . PRO A 1 87 ? -1.398 -0.771 5.116 1.00 98.75 87 PRO A C 1
ATOM 695 O O . PRO A 1 87 ? -0.874 -1.845 4.823 1.00 98.75 87 PRO A O 1
ATOM 698 N N . VAL A 1 88 ? -1.568 0.202 4.224 1.00 98.81 88 VAL A N 1
ATOM 699 C CA . VAL A 1 88 ? -1.275 0.081 2.785 1.00 98.81 88 VAL A CA 1
ATOM 700 C C . VAL A 1 88 ? 0.166 0.506 2.477 1.00 98.81 88 VAL A C 1
ATOM 702 O O . VAL A 1 88 ? 0.720 1.382 3.143 1.00 98.81 88 VAL A O 1
ATOM 705 N N . LEU A 1 89 ? 0.776 -0.091 1.454 1.00 98.88 89 LEU A N 1
ATOM 706 C CA . LEU A 1 89 ? 2.111 0.266 0.977 1.00 98.88 89 LEU A CA 1
ATOM 707 C C . LEU A 1 89 ? 2.011 0.946 -0.389 1.00 98.88 89 LEU A C 1
ATOM 709 O O . LEU A 1 89 ? 1.524 0.353 -1.350 1.00 98.88 89 LEU A O 1
ATOM 713 N N . VAL A 1 90 ? 2.480 2.190 -0.480 1.00 98.69 90 VAL A N 1
ATOM 714 C CA . VAL A 1 90 ? 2.481 2.980 -1.719 1.00 98.69 90 VAL A CA 1
ATOM 715 C C . VAL A 1 90 ? 3.906 3.387 -2.056 1.00 98.69 90 VAL A C 1
ATOM 717 O O . VAL A 1 90 ? 4.650 3.854 -1.196 1.00 98.69 90 VAL A O 1
ATOM 720 N N . VAL A 1 91 ? 4.290 3.244 -3.316 1.00 98.12 91 VAL A N 1
ATOM 721 C CA . VAL A 1 91 ? 5.583 3.719 -3.810 1.00 98.12 91 VAL A CA 1
ATOM 722 C C . VAL A 1 91 ? 5.385 4.815 -4.840 1.00 98.12 91 VAL A C 1
ATOM 724 O O . VAL A 1 91 ? 4.358 4.866 -5.510 1.00 98.12 91 VAL A O 1
ATOM 727 N N . TYR A 1 92 ? 6.380 5.679 -4.971 1.00 95.88 92 TYR A N 1
ATOM 728 C CA . TYR A 1 92 ? 6.568 6.545 -6.119 1.00 95.88 92 TYR A CA 1
ATOM 729 C C . TYR A 1 92 ? 7.911 6.219 -6.747 1.00 95.88 92 TYR A C 1
ATOM 731 O O . TYR A 1 92 ? 8.951 6.315 -6.099 1.00 95.88 92 TYR A O 1
ATOM 739 N N . ASP A 1 93 ? 7.882 5.838 -8.007 1.00 92.56 93 ASP A N 1
ATOM 740 C CA . ASP A 1 93 ? 9.082 5.561 -8.762 1.00 92.56 93 ASP A CA 1
ATOM 741 C C . ASP A 1 93 ? 9.225 6.562 -9.914 1.00 92.56 93 ASP A C 1
ATOM 743 O O . ASP A 1 93 ? 8.227 6.923 -10.533 1.00 92.56 93 ASP A O 1
ATOM 747 N N . GLU A 1 94 ? 10.438 7.037 -10.202 1.00 87.44 94 GLU A N 1
ATOM 748 C CA . GLU A 1 94 ? 10.646 8.030 -11.271 1.00 87.44 94 GLU A CA 1
ATOM 749 C C . GLU A 1 94 ? 10.238 7.517 -12.657 1.00 87.44 94 GLU A C 1
ATOM 751 O O . GLU A 1 94 ? 9.626 8.257 -13.423 1.00 87.44 94 GLU A O 1
ATOM 756 N N . ASP A 1 95 ? 10.531 6.251 -12.961 1.00 86.31 95 ASP A N 1
ATOM 757 C CA . ASP A 1 95 ? 10.240 5.658 -14.269 1.00 86.31 95 ASP A CA 1
ATOM 758 C C . ASP A 1 95 ? 8.859 4.988 -14.281 1.00 86.31 95 ASP A C 1
ATOM 760 O O . ASP A 1 95 ? 8.179 4.934 -15.306 1.00 86.31 95 ASP A O 1
ATOM 764 N N . GLY A 1 96 ? 8.434 4.459 -13.130 1.00 87.81 96 GLY A N 1
ATOM 765 C CA . GLY A 1 96 ? 7.188 3.717 -12.972 1.00 87.81 96 GLY A CA 1
ATOM 766 C C . GLY A 1 96 ? 5.989 4.533 -12.487 1.00 87.81 96 GLY A C 1
ATOM 767 O O . GLY A 1 96 ? 4.866 4.019 -12.533 1.00 87.81 96 GLY A O 1
ATOM 768 N N . GLY A 1 97 ? 6.200 5.759 -12.012 1.00 94.19 97 GLY A N 1
ATOM 769 C CA . GLY A 1 97 ? 5.181 6.578 -11.364 1.00 94.19 97 GLY A CA 1
ATOM 770 C C . GLY A 1 97 ? 4.726 6.039 -9.995 1.00 94.19 97 GLY A C 1
ATOM 771 O O . GLY A 1 97 ? 5.328 5.117 -9.437 1.00 94.19 97 GLY A O 1
ATOM 772 N N . PRO A 1 98 ? 3.660 6.624 -9.419 1.00 96.19 98 PRO A N 1
ATOM 773 C CA . PRO A 1 98 ? 3.043 6.142 -8.186 1.00 96.19 98 PRO A CA 1
ATOM 774 C C . PRO A 1 98 ? 2.298 4.816 -8.382 1.00 96.19 98 PRO A C 1
ATOM 776 O O . PRO A 1 98 ? 1.583 4.642 -9.367 1.00 96.19 98 PRO A O 1
ATOM 779 N N . ASP A 1 99 ? 2.400 3.905 -7.414 1.00 97.81 99 ASP A N 1
ATOM 780 C CA . ASP A 1 99 ? 1.588 2.685 -7.391 1.00 97.81 99 ASP A CA 1
ATOM 781 C C . ASP A 1 99 ? 1.372 2.130 -5.982 1.00 97.81 99 ASP A C 1
ATOM 783 O O . ASP A 1 99 ? 2.118 2.419 -5.043 1.00 97.81 99 ASP A O 1
ATOM 787 N N . ILE A 1 100 ? 0.355 1.282 -5.852 1.00 98.56 100 ILE A N 1
ATOM 788 C CA . ILE A 1 100 ? 0.043 0.560 -4.620 1.00 98.56 100 ILE A CA 1
ATOM 789 C C . ILE A 1 100 ? 0.833 -0.751 -4.643 1.00 98.56 100 ILE A C 1
ATOM 791 O O . ILE A 1 100 ? 0.438 -1.703 -5.311 1.00 98.56 100 ILE A O 1
ATOM 795 N N . ALA A 1 101 ? 1.951 -0.793 -3.918 1.00 98.50 101 ALA A N 1
ATOM 796 C CA . ALA A 1 101 ? 2.821 -1.965 -3.862 1.00 98.50 101 ALA A CA 1
ATOM 797 C C . ALA A 1 101 ? 2.177 -3.134 -3.102 1.00 98.50 101 ALA A C 1
ATOM 799 O O . ALA A 1 101 ? 2.359 -4.287 -3.476 1.00 98.50 101 ALA A O 1
ATOM 800 N N . ASP A 1 102 ? 1.395 -2.833 -2.064 1.00 98.75 102 ASP A N 1
ATOM 801 C CA . ASP A 1 102 ? 0.506 -3.794 -1.417 1.00 98.75 102 ASP A CA 1
ATOM 802 C C . ASP A 1 102 ? -0.710 -3.084 -0.804 1.00 98.75 102 ASP A C 1
ATOM 804 O O . ASP A 1 102 ? -0.641 -1.928 -0.380 1.00 98.75 102 ASP A O 1
ATOM 808 N N . GLY A 1 103 ? -1.840 -3.792 -0.746 1.00 98.38 103 GLY A N 1
ATOM 809 C CA . GLY A 1 103 ? -3.068 -3.306 -0.119 1.00 98.38 103 GLY A CA 1
ATOM 810 C C . GLY A 1 103 ? -4.127 -2.752 -1.068 1.00 98.38 103 GLY A C 1
ATOM 811 O O . GLY A 1 103 ? -5.093 -2.159 -0.597 1.00 98.38 103 GLY A O 1
ATOM 812 N N . TYR A 1 104 ? -4.021 -2.985 -2.378 1.00 98.75 104 TYR A N 1
ATOM 813 C CA . TYR A 1 104 ? -5.004 -2.529 -3.374 1.00 98.75 104 TYR A CA 1
ATOM 814 C C . TYR A 1 104 ? -6.452 -2.968 -3.069 1.00 98.75 104 TYR A C 1
ATOM 816 O O . TYR A 1 104 ? -7.380 -2.160 -3.169 1.00 98.75 104 TYR A O 1
ATOM 824 N N . HIS A 1 105 ? -6.654 -4.205 -2.599 1.00 98.69 105 HIS A N 1
ATOM 825 C CA . HIS A 1 105 ? -7.967 -4.687 -2.146 1.00 98.69 105 HI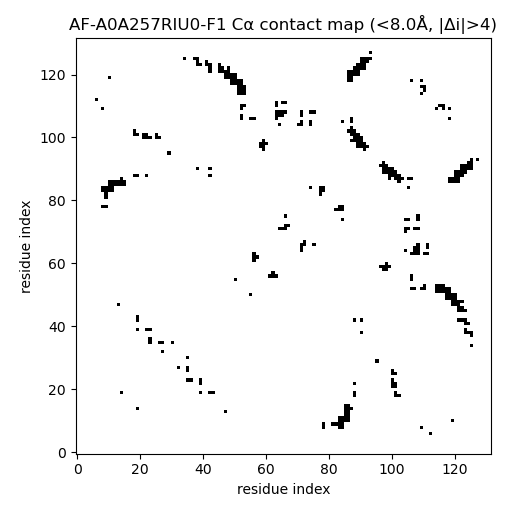S A CA 1
ATOM 826 C C . HIS A 1 105 ? -8.486 -3.909 -0.928 1.00 98.69 105 HIS A C 1
ATOM 828 O O . HIS A 1 105 ? -9.660 -3.548 -0.889 1.00 98.69 105 HIS A O 1
ATOM 834 N N . ARG A 1 106 ? -7.608 -3.571 0.027 1.00 98.50 106 ARG A N 1
ATOM 835 C CA . ARG A 1 106 ? -7.957 -2.797 1.230 1.00 98.50 106 ARG A CA 1
ATOM 836 C C . ARG A 1 106 ? -8.330 -1.357 0.886 1.00 98.50 106 ARG A C 1
ATOM 838 O O . ARG A 1 106 ? -9.308 -0.842 1.420 1.00 98.50 106 ARG A O 1
ATOM 845 N N . VAL A 1 107 ? -7.590 -0.723 -0.030 1.00 98.50 107 VAL A N 1
ATOM 846 C CA . VAL A 1 107 ? -7.924 0.614 -0.555 1.00 98.50 107 VAL A CA 1
ATOM 847 C C . VAL A 1 107 ? -9.273 0.581 -1.272 1.00 98.50 107 VAL A C 1
ATOM 849 O O . VAL A 1 107 ? -10.118 1.441 -1.032 1.00 98.50 107 VAL A O 1
ATOM 852 N N . SER A 1 108 ? -9.494 -0.434 -2.113 1.00 98.62 108 SER A N 1
ATOM 853 C CA . SER A 1 108 ? -10.757 -0.622 -2.830 1.00 98.62 108 SER A CA 1
ATOM 854 C C . SER A 1 108 ? -11.919 -0.815 -1.858 1.00 98.6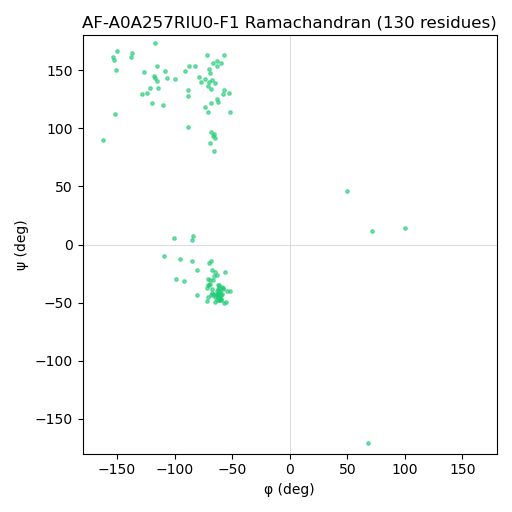2 108 SER A C 1
ATOM 856 O O . SER A 1 108 ? -12.924 -0.123 -1.974 1.00 98.62 108 SER A O 1
ATOM 858 N N . LEU A 1 109 ? -11.768 -1.680 -0.850 1.00 98.50 109 LEU A N 1
ATOM 859 C CA . LEU A 1 109 ? -12.767 -1.878 0.198 1.00 98.50 109 LEU A CA 1
ATOM 860 C C . LEU A 1 109 ? -13.087 -0.566 0.920 1.00 98.50 109 LEU A C 1
ATOM 862 O O . LEU A 1 109 ? -14.257 -0.213 1.036 1.00 98.50 109 LEU A O 1
ATOM 866 N N . ALA A 1 110 ? -12.061 0.163 1.370 1.00 98.12 110 ALA A N 1
ATOM 867 C CA . ALA A 1 110 ? -12.235 1.449 2.038 1.00 98.12 110 ALA A CA 1
ATOM 868 C C . ALA A 1 110 ? -13.038 2.424 1.169 1.00 98.12 110 ALA A C 1
ATOM 870 O O . ALA A 1 110 ? -14.045 2.943 1.635 1.00 98.12 110 ALA A O 1
ATOM 871 N N . TYR A 1 111 ? -12.662 2.586 -0.103 1.00 97.94 111 TYR A N 1
ATOM 872 C CA . TYR A 1 111 ? -13.379 3.446 -1.046 1.00 97.94 111 TYR A CA 1
ATOM 873 C C . TYR A 1 111 ? -14.835 3.009 -1.267 1.00 97.94 111 TYR A C 1
ATOM 875 O O . TYR A 1 111 ? -15.727 3.848 -1.362 1.00 97.94 111 TYR A O 1
ATOM 883 N N . ARG A 1 112 ? -15.094 1.699 -1.365 1.00 97.25 112 ARG A N 1
ATOM 884 C CA . ARG A 1 112 ? -16.446 1.161 -1.590 1.00 97.25 112 ARG A CA 1
ATOM 885 C C .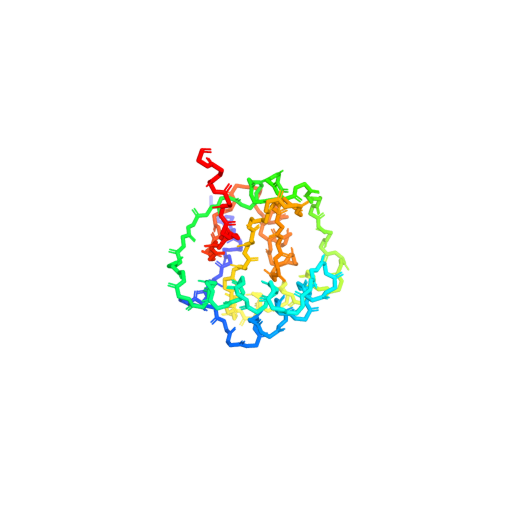 ARG A 1 112 ? -17.365 1.347 -0.385 1.00 97.25 112 ARG A C 1
ATOM 887 O O . ARG A 1 112 ? -18.571 1.458 -0.584 1.00 97.25 112 ARG A O 1
ATOM 894 N N . LEU A 1 113 ? -16.818 1.351 0.831 1.00 96.19 113 LEU A N 1
ATOM 895 C CA . LEU A 1 113 ? -17.581 1.609 2.055 1.00 96.19 113 LEU A CA 1
ATOM 896 C C . LEU A 1 113 ? -17.800 3.108 2.286 1.00 96.19 113 LEU A C 1
ATOM 898 O O . LEU A 1 113 ? -18.900 3.514 2.643 1.00 96.19 113 LEU A O 1
ATOM 902 N N . ASP A 1 114 ? -16.762 3.914 2.074 1.00 95.94 114 ASP A N 1
ATOM 903 C CA . ASP A 1 114 ? -16.813 5.372 2.125 1.00 95.94 114 ASP A CA 1
ATOM 904 C C . ASP A 1 114 ? -15.730 5.944 1.185 1.00 95.94 114 ASP A C 1
ATOM 906 O O . ASP A 1 114 ? -14.533 5.821 1.466 1.00 95.94 114 ASP A O 1
ATOM 910 N N . PRO A 1 115 ? -16.106 6.611 0.076 1.00 90.00 115 PRO A N 1
ATOM 911 C CA . PRO A 1 115 ? -15.148 7.198 -0.861 1.00 90.00 115 PRO A CA 1
ATOM 912 C C . PRO A 1 115 ? -14.170 8.196 -0.224 1.00 90.00 115 PRO A C 1
ATOM 914 O O . PRO A 1 115 ? -13.083 8.423 -0.762 1.00 90.00 115 PRO A O 1
ATOM 917 N N . PHE A 1 116 ? -14.533 8.793 0.914 1.00 93.44 116 PHE A N 1
ATOM 918 C CA . PHE A 1 116 ? -13.711 9.747 1.655 1.00 93.44 116 PHE A CA 1
ATOM 919 C C . PHE A 1 116 ? -12.999 9.122 2.861 1.00 93.44 116 PHE A C 1
ATOM 921 O O . PHE A 1 116 ? -12.308 9.841 3.595 1.00 93.44 116 PHE A O 1
ATOM 928 N N . ALA A 1 117 ? -13.097 7.797 3.031 1.00 96.06 117 ALA A N 1
ATOM 929 C CA . ALA A 1 117 ? -12.437 7.064 4.098 1.00 96.06 117 ALA A CA 1
ATOM 930 C C . ALA A 1 117 ? -10.942 7.379 4.119 1.00 96.06 117 ALA A C 1
ATOM 932 O O . ALA A 1 117 ? -10.239 7.299 3.107 1.00 96.06 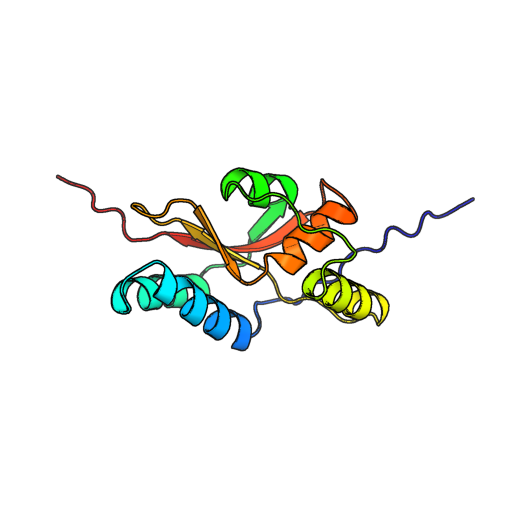117 ALA A O 1
ATOM 933 N N . THR A 1 118 ? -10.450 7.721 5.304 1.00 97.50 118 THR A N 1
ATOM 934 C CA . THR A 1 118 ? -9.025 7.927 5.537 1.00 97.50 118 THR A CA 1
ATOM 935 C C . THR A 1 118 ? -8.385 6.599 5.922 1.00 97.50 118 THR A C 1
ATOM 937 O O . THR A 1 118 ? -8.854 5.923 6.837 1.00 97.50 118 THR A O 1
ATOM 940 N N . ILE A 1 119 ? -7.313 6.229 5.226 1.00 98.12 119 ILE A N 1
ATOM 941 C CA . ILE A 1 119 ? -6.594 4.968 5.413 1.00 98.12 119 ILE A CA 1
ATOM 942 C C . ILE A 1 119 ? -5.154 5.240 5.868 1.00 98.12 119 ILE A C 1
ATOM 944 O O . ILE A 1 119 ? -4.555 6.221 5.410 1.00 98.12 119 ILE A O 1
ATOM 948 N N . PRO A 1 120 ? -4.583 4.404 6.750 1.00 98.69 120 PRO A N 1
ATOM 949 C CA . PRO A 1 120 ? -3.169 4.444 7.073 1.00 98.69 120 PRO A CA 1
ATOM 950 C C . PRO A 1 120 ? -2.351 3.802 5.953 1.00 98.69 120 PRO A C 1
ATOM 952 O O . PRO A 1 120 ? -2.717 2.760 5.399 1.00 98.69 120 PRO A O 1
ATOM 955 N N . LEU A 1 121 ? -1.215 4.412 5.643 1.00 98.69 121 LEU A N 1
ATOM 956 C CA . LEU A 1 121 ? -0.283 3.916 4.646 1.00 98.69 121 LEU A CA 1
ATOM 957 C C . LEU A 1 121 ? 1.146 4.359 4.941 1.00 98.69 121 LEU A C 1
ATOM 959 O O . LEU A 1 121 ? 1.372 5.372 5.606 1.00 98.69 121 LEU A O 1
ATOM 963 N N . ARG A 1 122 ? 2.102 3.627 4.380 1.00 98.69 122 ARG A N 1
ATOM 964 C CA . ARG A 1 122 ? 3.493 4.063 4.255 1.00 98.69 122 ARG A CA 1
ATOM 965 C C . ARG A 1 122 ? 3.781 4.426 2.806 1.00 98.69 122 ARG A C 1
ATOM 967 O O . ARG A 1 122 ? 3.269 3.779 1.892 1.00 98.69 122 ARG A O 1
ATOM 974 N N . ILE A 1 123 ? 4.588 5.468 2.612 1.00 98.38 123 ILE A N 1
ATOM 975 C CA . ILE A 1 123 ? 4.956 5.979 1.290 1.00 98.38 123 ILE A CA 1
ATOM 976 C C . ILE A 1 123 ? 6.477 5.996 1.173 1.00 98.38 123 ILE A C 1
ATOM 978 O O . ILE A 1 123 ? 7.151 6.539 2.046 1.00 98.38 123 ILE A O 1
ATOM 982 N N . ALA A 1 124 ? 7.009 5.441 0.089 1.00 97.38 124 ALA A N 1
ATOM 983 C CA . ALA A 1 124 ? 8.425 5.529 -0.254 1.00 97.38 124 ALA A CA 1
ATOM 984 C C . ALA A 1 124 ? 8.609 6.056 -1.677 1.00 97.38 124 ALA A C 1
ATOM 986 O O . ALA A 1 124 ? 7.784 5.789 -2.545 1.00 97.38 124 ALA A O 1
ATOM 987 N N . ALA A 1 125 ? 9.706 6.772 -1.919 1.00 94.25 125 ALA A N 1
ATOM 988 C CA . ALA A 1 125 ? 10.096 7.210 -3.253 1.00 94.25 125 ALA A CA 1
ATOM 989 C C . ALA A 1 125 ? 11.447 6.606 -3.660 1.00 94.25 125 ALA A C 1
ATOM 991 O O . ALA A 1 125 ? 12.339 6.453 -2.808 1.00 94.25 125 ALA A O 1
ATOM 992 N N . SER A 1 126 ? 11.605 6.291 -4.948 1.00 88.38 126 SER A N 1
ATOM 993 C CA . SER A 1 126 ? 12.911 5.984 -5.534 1.00 88.38 126 SER A CA 1
ATOM 994 C C . SER A 1 126 ? 13.851 7.179 -5.375 1.00 88.38 126 SER A C 1
ATOM 996 O O . SER A 1 126 ? 13.417 8.319 -5.187 1.00 88.38 126 SER A O 1
ATOM 998 N N . ASP A 1 127 ? 15.158 6.927 -5.402 1.00 78.94 127 ASP A N 1
ATOM 999 C CA . ASP A 1 127 ? 16.122 8.021 -5.392 1.00 78.94 127 ASP A CA 1
ATOM 1000 C C . ASP A 1 127 ? 15.949 8.876 -6.637 1.00 78.94 127 ASP A C 1
ATOM 1002 O O . ASP A 1 127 ? 16.065 8.373 -7.750 1.00 78.94 127 ASP A O 1
ATOM 1006 N N . VAL A 1 128 ? 15.701 10.168 -6.425 1.00 60.38 128 VAL A N 1
ATOM 1007 C CA . VAL A 1 128 ? 15.702 11.148 -7.503 1.00 60.38 128 VAL A CA 1
ATOM 1008 C C . VAL A 1 128 ? 17.141 11.336 -7.942 1.00 60.38 128 VAL A C 1
ATOM 1010 O O . VAL A 1 128 ? 17.955 11.862 -7.168 1.00 60.38 128 VAL A O 1
ATOM 1013 N N . LYS A 1 129 ? 17.479 10.943 -9.174 1.00 52.62 129 LYS A N 1
ATOM 1014 C CA . LYS A 1 129 ? 18.735 11.405 -9.773 1.00 52.62 129 LYS A CA 1
ATOM 1015 C C . LYS A 1 129 ? 18.604 12.909 -9.996 1.00 52.62 129 LYS A C 1
ATOM 1017 O O . LYS A 1 129 ? 18.109 13.365 -11.018 1.00 52.62 129 LYS A O 1
ATOM 1022 N N . ARG A 1 130 ? 19.060 13.710 -9.030 1.00 44.00 130 ARG A N 1
ATOM 1023 C CA . ARG A 1 130 ? 19.313 15.132 -9.277 1.00 44.00 130 ARG A CA 1
ATOM 1024 C C . ARG A 1 130 ? 20.502 15.223 -10.228 1.00 44.00 130 ARG A C 1
ATOM 1026 O O . ARG A 1 130 ? 21.645 15.117 -9.786 1.00 44.00 130 ARG A O 1
ATOM 1033 N N . GLU A 1 131 ? 20.234 15.374 -11.519 1.00 44.75 131 GLU A N 1
ATOM 1034 C CA . GLU A 1 131 ? 21.249 15.853 -12.454 1.00 44.75 131 GLU A CA 1
ATOM 1035 C C . GLU A 1 131 ? 21.727 17.235 -11.974 1.00 44.75 131 GLU A C 1
ATOM 1037 O O . GLU A 1 131 ? 20.922 18.084 -11.578 1.00 44.75 131 GLU A O 1
ATOM 1042 N N . LYS A 1 132 ? 23.052 17.390 -11.884 1.00 37.56 132 LYS A N 1
ATOM 1043 C CA . LYS A 1 132 ? 23.733 18.646 -11.548 1.00 37.56 132 LYS A CA 1
ATOM 1044 C C . LYS A 1 132 ? 23.853 19.526 -12.778 1.00 37.56 132 LYS A C 1
ATOM 1046 O O . LYS A 1 132 ? 24.144 18.959 -13.852 1.00 37.56 132 LYS A O 1
#